Protein AF-H8K9Z8-F1 (afdb_monomer_lite)

Organism: Rickettsia australis (strain Cutlack) (NCBI:txid1105110)

pLDDT: mean 85.17, std 14.02, range [43.53, 97.62]

Structure (mmCIF, N/CA/C/O backbone):
data_AF-H8K9Z8-F1
#
_entry.id   AF-H8K9Z8-F1
#
loop_
_atom_site.group_PDB
_atom_site.id
_atom_site.type_symbol
_atom_site.label_atom_id
_atom_site.label_alt_id
_atom_site.label_comp_id
_atom_site.label_asym_id
_atom_site.label_entity_id
_atom_site.label_seq_id
_atom_site.pdbx_PDB_ins_code
_atom_site.Cartn_x
_atom_site.Cartn_y
_atom_site.Cartn_z
_atom_site.occupancy
_atom_site.B_iso_or_equiv
_atom_site.auth_seq_id
_atom_site.auth_comp_id
_atom_site.auth_asym_id
_atom_site.auth_atom_id
_atom_site.pdbx_PDB_model_num
ATOM 1 N N . MET A 1 1 ? 26.067 29.060 2.965 1.00 55.47 1 MET A N 1
ATOM 2 C CA . MET A 1 1 ? 26.509 27.676 2.652 1.00 55.47 1 MET A CA 1
ATOM 3 C C . MET A 1 1 ? 25.829 26.588 3.506 1.00 55.47 1 MET A C 1
ATOM 5 O O . MET A 1 1 ? 25.646 25.487 3.005 1.00 55.47 1 MET A O 1
ATOM 9 N N . G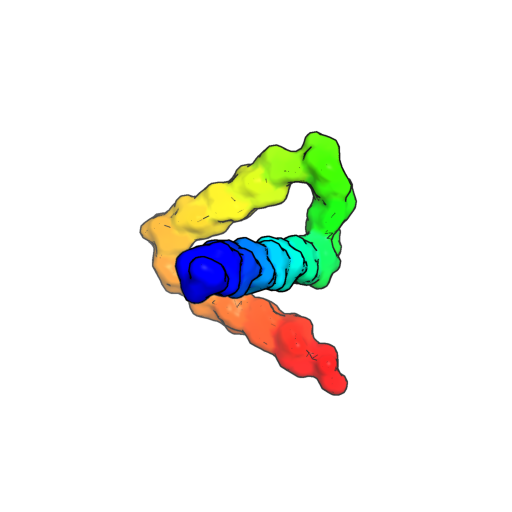LN A 1 2 ? 25.413 26.852 4.757 1.00 54.56 2 GLN A N 1
ATOM 10 C CA . GLN A 1 2 ? 24.724 25.855 5.605 1.00 54.56 2 GLN A CA 1
ATOM 11 C C . GLN A 1 2 ? 23.262 25.571 5.184 1.00 54.56 2 GLN A C 1
ATOM 13 O O . GLN A 1 2 ? 22.856 24.414 5.148 1.00 54.56 2 GLN A O 1
ATOM 18 N N . LEU A 1 3 ? 22.508 26.589 4.748 1.00 55.88 3 LEU A N 1
ATOM 19 C CA . LEU A 1 3 ? 21.128 26.441 4.243 1.00 55.88 3 LEU A CA 1
ATOM 20 C C . LEU A 1 3 ? 21.015 25.535 3.002 1.00 55.88 3 LEU A C 1
ATOM 22 O O . LEU A 1 3 ? 20.131 24.687 2.931 1.00 55.88 3 LEU A O 1
ATOM 26 N N . GLN A 1 4 ? 21.947 25.651 2.050 1.00 57.03 4 GLN A N 1
ATOM 27 C CA . GLN A 1 4 ? 21.967 24.797 0.852 1.00 57.03 4 GLN A CA 1
ATOM 28 C C . GLN A 1 4 ? 22.209 23.317 1.193 1.00 57.03 4 GLN A C 1
ATOM 30 O O . GLN A 1 4 ? 21.636 22.439 0.550 1.00 57.03 4 GLN A O 1
ATOM 35 N N . LYS A 1 5 ? 23.010 23.029 2.231 1.00 59.19 5 LYS A N 1
ATOM 36 C CA . LYS A 1 5 ? 23.250 21.657 2.707 1.00 59.19 5 LYS A CA 1
ATOM 37 C C . LYS A 1 5 ? 22.010 21.054 3.373 1.00 59.19 5 LYS A C 1
ATOM 39 O O . LYS A 1 5 ? 21.720 19.887 3.131 1.00 59.19 5 LYS A O 1
ATOM 44 N N . ALA A 1 6 ? 21.261 21.841 4.149 1.00 61.28 6 ALA A N 1
ATOM 45 C CA . ALA A 1 6 ? 20.022 21.392 4.788 1.00 61.28 6 ALA A CA 1
ATOM 46 C C . ALA A 1 6 ? 18.932 21.042 3.756 1.00 61.28 6 ALA A C 1
ATOM 48 O O . ALA A 1 6 ? 18.355 19.960 3.812 1.00 61.28 6 ALA A O 1
ATOM 49 N N . VAL A 1 7 ? 18.727 21.898 2.748 1.00 64.81 7 VAL A N 1
ATOM 50 C CA . VAL A 1 7 ? 17.762 21.651 1.658 1.00 64.81 7 VAL A CA 1
ATOM 51 C C . VAL A 1 7 ? 18.153 20.428 0.817 1.00 64.81 7 VAL A C 1
ATOM 53 O O . VAL A 1 7 ? 17.300 19.635 0.425 1.00 64.81 7 VAL A O 1
ATOM 56 N N . ALA A 1 8 ? 19.446 20.233 0.544 1.00 62.41 8 ALA A N 1
ATOM 57 C CA . ALA A 1 8 ? 19.924 19.058 -0.186 1.00 62.41 8 ALA A CA 1
ATOM 58 C C . ALA A 1 8 ? 19.766 17.750 0.616 1.00 62.41 8 ALA A C 1
ATOM 60 O O . ALA A 1 8 ? 19.439 16.709 0.041 1.00 62.41 8 ALA A O 1
ATOM 61 N N . PHE A 1 9 ? 19.970 17.796 1.936 1.00 63.47 9 PHE A N 1
ATOM 62 C CA . PHE A 1 9 ? 19.757 16.655 2.831 1.00 63.47 9 PHE A CA 1
ATOM 63 C C . PHE A 1 9 ? 18.281 16.240 2.885 1.00 63.47 9 PHE A C 1
ATOM 65 O O . PHE A 1 9 ? 17.967 15.047 2.826 1.00 63.47 9 PHE A O 1
ATOM 72 N N . ASP A 1 10 ? 17.384 17.223 2.911 1.00 75.62 10 ASP A N 1
ATOM 73 C CA . ASP A 1 10 ? 15.941 17.002 2.876 1.00 75.62 10 ASP A CA 1
ATOM 74 C C . ASP A 1 10 ? 15.503 16.340 1.556 1.00 75.62 10 ASP A C 1
ATOM 76 O O . ASP A 1 10 ? 14.884 15.275 1.565 1.00 75.62 10 ASP A O 1
ATOM 80 N N . ARG A 1 11 ? 15.980 16.849 0.409 1.00 76.88 11 ARG A N 1
ATOM 81 C CA . ARG A 1 11 ? 15.729 16.248 -0.918 1.00 76.88 11 ARG A CA 1
ATOM 82 C C . ARG A 1 11 ? 16.237 14.813 -1.041 1.00 76.88 11 ARG A C 1
ATOM 84 O O . ARG A 1 11 ? 15.555 13.964 -1.606 1.00 76.88 11 ARG A O 1
ATOM 91 N N . LYS A 1 12 ? 17.434 14.519 -0.521 1.00 79.88 12 LYS A N 1
ATOM 92 C CA . LYS A 1 12 ? 17.999 13.158 -0.550 1.00 79.88 12 LYS A CA 1
ATOM 93 C C . LYS A 1 12 ? 17.162 12.189 0.287 1.00 79.88 12 LYS A C 1
ATOM 95 O O . LYS A 1 12 ? 16.973 11.037 -0.106 1.00 79.88 12 LYS A O 1
ATOM 100 N N . THR A 1 13 ? 16.669 12.651 1.430 1.00 85.06 13 THR A N 1
ATOM 101 C CA . THR A 1 13 ? 15.811 11.864 2.319 1.00 85.06 13 THR A CA 1
ATOM 102 C C . THR A 1 13 ? 14.449 11.609 1.679 1.00 85.06 13 THR A C 1
ATOM 104 O O . THR A 1 13 ? 13.980 10.472 1.684 1.00 85.06 13 THR A O 1
ATOM 107 N N . ASP A 1 14 ? 13.847 12.628 1.070 1.00 85.31 14 ASP A N 1
ATOM 108 C CA . ASP A 1 14 ? 12.591 12.516 0.326 1.00 85.31 14 ASP A CA 1
ATOM 109 C C . ASP A 1 14 ? 12.710 11.551 -0.865 1.00 85.31 14 ASP A C 1
ATOM 111 O O . ASP A 1 14 ? 11.922 10.613 -0.992 1.00 85.31 14 ASP A O 1
ATOM 115 N N . ALA A 1 15 ? 13.764 11.687 -1.676 1.00 89.75 15 ALA A N 1
ATOM 116 C CA . ALA A 1 15 ? 14.033 10.775 -2.785 1.00 89.75 15 ALA A CA 1
ATOM 117 C C . ALA A 1 15 ? 14.179 9.323 -2.308 1.00 89.75 15 ALA A C 1
ATOM 119 O O . ALA A 1 15 ? 13.574 8.416 -2.879 1.00 89.75 15 ALA A O 1
ATOM 120 N N . ARG A 1 16 ? 14.922 9.089 -1.217 1.00 89.44 16 ARG A N 1
ATOM 121 C CA . ARG A 1 16 ? 15.058 7.748 -0.631 1.00 89.44 16 ARG A CA 1
ATOM 122 C C . ARG A 1 16 ? 13.707 7.189 -0.183 1.00 89.44 16 ARG A C 1
ATOM 124 O O . ARG A 1 16 ? 13.421 6.033 -0.477 1.00 89.44 16 ARG A O 1
ATOM 131 N N . LYS A 1 17 ? 12.873 7.987 0.493 1.00 88.44 17 LYS A N 1
ATOM 132 C CA . LYS A 1 17 ? 11.525 7.568 0.915 1.00 88.44 17 LYS A CA 1
ATOM 133 C C . LYS A 1 17 ? 10.670 7.157 -0.285 1.00 88.44 17 LYS A C 1
ATOM 135 O O . LYS A 1 17 ? 10.074 6.084 -0.260 1.00 88.44 17 LYS A O 1
ATOM 140 N N . LYS A 1 18 ? 10.669 7.959 -1.353 1.00 88.38 18 LYS A N 1
ATOM 141 C CA . LYS A 1 18 ? 9.935 7.666 -2.596 1.00 88.38 18 LYS A CA 1
ATOM 142 C C . LYS A 1 18 ? 10.422 6.382 -3.266 1.00 88.38 18 LYS A C 1
ATOM 144 O O . LYS A 1 18 ? 9.600 5.567 -3.667 1.00 88.38 18 LYS A O 1
ATOM 149 N N . ILE A 1 19 ? 11.736 6.152 -3.308 1.00 90.00 19 ILE A N 1
ATOM 150 C CA . ILE A 1 19 ? 12.318 4.901 -3.822 1.00 90.00 19 ILE A CA 1
ATOM 151 C C . ILE A 1 19 ? 11.869 3.700 -2.982 1.00 90.00 19 ILE A C 1
ATOM 153 O O . ILE A 1 19 ? 11.469 2.681 -3.537 1.00 90.00 19 ILE A O 1
ATOM 157 N N . MET A 1 20 ? 11.905 3.808 -1.649 1.00 90.19 20 MET A N 1
ATOM 158 C CA . MET A 1 20 ? 11.472 2.720 -0.765 1.00 90.19 20 MET A CA 1
ATOM 159 C C . MET A 1 20 ? 9.987 2.390 -0.952 1.00 90.19 20 MET A C 1
ATOM 161 O O . MET A 1 20 ? 9.643 1.213 -1.011 1.00 90.19 20 MET A O 1
ATOM 165 N N . LEU A 1 21 ? 9.129 3.405 -1.101 1.00 88.88 21 LEU A N 1
A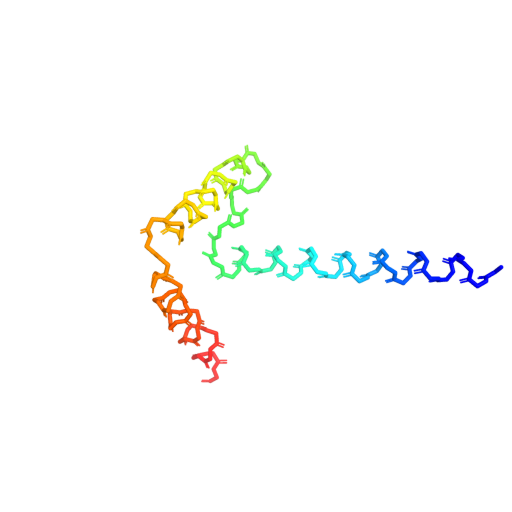TOM 166 C CA . LEU A 1 21 ? 7.712 3.218 -1.424 1.00 88.88 21 LEU A CA 1
ATOM 167 C C . LEU A 1 21 ? 7.529 2.554 -2.795 1.00 88.88 21 LEU A C 1
ATOM 169 O O . LEU A 1 21 ? 6.797 1.576 -2.896 1.00 88.88 21 LEU A O 1
ATOM 173 N N . GLY A 1 22 ? 8.255 3.015 -3.818 1.00 90.25 22 GLY A N 1
ATOM 174 C CA . GLY A 1 22 ? 8.301 2.379 -5.139 1.00 90.25 22 GLY A CA 1
ATOM 175 C C . GLY A 1 22 ? 8.654 0.890 -5.060 1.00 90.25 22 GLY A C 1
ATOM 176 O O . GLY A 1 22 ? 7.978 0.046 -5.644 1.00 90.25 22 GLY A O 1
ATOM 177 N N . GLY A 1 23 ? 9.658 0.547 -4.250 1.00 91.19 23 GLY A N 1
ATOM 178 C CA . GLY A 1 23 ? 10.084 -0.834 -4.027 1.00 91.19 23 GLY A CA 1
ATOM 179 C C . GLY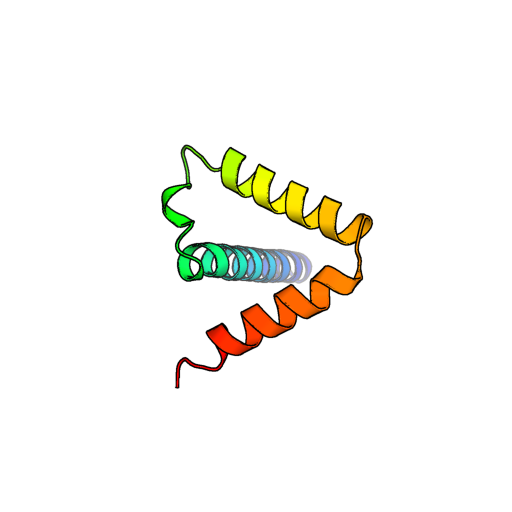 A 1 23 ? 9.019 -1.732 -3.385 1.00 91.19 23 GLY A C 1
ATOM 180 O O . GLY A 1 23 ? 9.067 -2.947 -3.579 1.00 91.19 23 GLY A O 1
ATOM 181 N N . LEU A 1 24 ? 8.046 -1.178 -2.652 1.00 90.94 24 LEU A N 1
ATOM 182 C CA . LEU A 1 24 ? 6.921 -1.959 -2.124 1.00 90.94 24 LEU A CA 1
ATOM 183 C C . LEU A 1 24 ? 5.966 -2.396 -3.239 1.00 90.94 24 LEU A C 1
ATOM 185 O O . LEU A 1 24 ? 5.514 -3.538 -3.215 1.00 90.94 24 LEU A O 1
ATOM 189 N N . PHE A 1 25 ? 5.715 -1.544 -4.238 1.00 91.56 25 PHE A N 1
ATOM 190 C CA . PHE A 1 25 ? 4.876 -1.902 -5.387 1.00 91.56 25 PHE A CA 1
ATOM 191 C C . PHE A 1 25 ? 5.516 -3.001 -6.238 1.00 91.56 25 PHE A C 1
ATOM 193 O O . PHE A 1 25 ? 4.837 -3.961 -6.592 1.00 91.56 25 PHE A O 1
ATOM 200 N N . VAL A 1 26 ? 6.833 -2.928 -6.465 1.00 91.44 26 VAL A N 1
ATOM 201 C CA . VAL A 1 26 ? 7.591 -3.990 -7.155 1.00 91.44 26 VAL A CA 1
ATOM 202 C C . VAL A 1 26 ? 7.527 -5.304 -6.370 1.00 91.44 26 VAL A C 1
ATOM 204 O O . VAL A 1 26 ? 7.236 -6.356 -6.928 1.00 91.44 26 VAL A O 1
ATOM 207 N N . LYS A 1 27 ? 7.735 -5.269 -5.045 1.00 90.19 27 LYS A N 1
ATOM 208 C CA . LYS A 1 27 ? 7.634 -6.474 -4.198 1.00 90.19 27 LYS A CA 1
ATOM 209 C C . LYS A 1 27 ? 6.231 -7.083 -4.177 1.00 90.19 27 LYS A C 1
ATOM 211 O O . LYS A 1 27 ? 6.111 -8.289 -3.984 1.00 90.19 27 LYS A O 1
ATOM 216 N N . ALA A 1 28 ? 5.199 -6.261 -4.346 1.00 91.00 28 ALA A N 1
ATOM 217 C CA . ALA A 1 28 ? 3.813 -6.696 -4.458 1.00 91.00 28 ALA A CA 1
ATOM 218 C C . ALA A 1 28 ? 3.435 -7.169 -5.877 1.00 91.00 28 ALA A C 1
ATOM 220 O O . ALA A 1 28 ? 2.309 -7.624 -6.063 1.00 91.00 28 ALA A O 1
ATOM 221 N N . GLY A 1 29 ? 4.347 -7.074 -6.856 1.00 92.25 29 GLY A N 1
ATOM 222 C CA . GLY A 1 29 ? 4.105 -7.455 -8.251 1.00 92.25 29 GLY A CA 1
ATOM 223 C C . GLY A 1 29 ? 3.132 -6.528 -8.980 1.00 92.25 29 GLY A C 1
ATOM 224 O O . GLY A 1 29 ? 2.389 -6.981 -9.844 1.00 92.25 29 GLY A O 1
ATOM 225 N N . LEU A 1 30 ? 3.078 -5.252 -8.590 1.00 94.38 30 LEU A N 1
ATOM 226 C CA . LEU A 1 30 ? 2.159 -4.253 -9.150 1.00 94.38 30 LEU A CA 1
ATOM 227 C C . LEU A 1 30 ? 2.859 -3.236 -10.065 1.00 94.38 30 LEU A C 1
ATOM 229 O O . LEU A 1 30 ? 2.246 -2.266 -10.504 1.00 94.38 30 LEU A O 1
ATOM 233 N N . ASP A 1 31 ? 4.145 -3.423 -10.343 1.00 91.50 31 ASP A N 1
ATOM 234 C CA . ASP A 1 31 ? 4.969 -2.517 -11.144 1.00 91.50 31 ASP A CA 1
ATOM 235 C C . ASP A 1 31 ? 4.567 -2.471 -12.621 1.00 91.50 31 ASP A C 1
ATOM 237 O O . ASP A 1 31 ? 4.718 -1.424 -13.244 1.00 91.50 31 ASP A O 1
ATOM 241 N N . TYR A 1 32 ? 3.944 -3.531 -13.147 1.00 92.88 32 TYR A N 1
ATOM 242 C CA . TYR A 1 32 ? 3.380 -3.558 -14.505 1.00 92.88 32 TYR A CA 1
ATOM 243 C C . TYR A 1 32 ? 2.296 -2.494 -14.746 1.00 92.88 32 TYR A C 1
ATOM 245 O O . TYR A 1 32 ? 1.980 -2.173 -15.890 1.00 92.88 32 TYR A O 1
ATOM 253 N N . LEU A 1 33 ? 1.696 -1.958 -13.678 1.00 91.81 33 LEU A N 1
ATOM 254 C CA . LEU A 1 33 ? 0.715 -0.881 -13.780 1.00 91.81 33 LEU A CA 1
ATOM 255 C C . LEU A 1 33 ? 1.377 0.468 -14.070 1.00 91.81 33 LEU A C 1
ATOM 257 O O . LEU A 1 33 ? 0.707 1.393 -14.510 1.00 91.81 33 LEU A O 1
ATOM 261 N N . HIS A 1 34 ? 2.675 0.618 -13.831 1.00 87.31 34 HIS A N 1
ATOM 262 C CA . HIS A 1 34 ? 3.386 1.860 -14.092 1.00 87.31 34 HIS A CA 1
ATOM 263 C C . HIS A 1 34 ? 4.123 1.793 -15.446 1.00 87.31 34 HIS A C 1
ATOM 265 O O . HIS A 1 34 ? 4.744 0.773 -15.739 1.00 87.31 34 HIS A O 1
ATOM 271 N N . PRO A 1 35 ? 4.154 2.881 -16.246 1.00 87.12 35 PRO A N 1
ATOM 272 C CA . PRO A 1 35 ? 3.557 4.197 -15.982 1.00 87.12 35 PRO A CA 1
ATOM 273 C C . PRO A 1 35 ? 2.095 4.330 -16.422 1.00 87.12 35 PRO A C 1
ATOM 275 O O . PRO A 1 35 ? 1.352 5.106 -15.823 1.00 87.12 35 PRO A O 1
ATOM 278 N N . ASP A 1 36 ? 1.673 3.574 -17.434 1.00 92.94 36 ASP A N 1
ATOM 279 C CA . ASP A 1 36 ? 0.456 3.874 -18.202 1.00 92.94 36 ASP A CA 1
ATOM 280 C C . ASP A 1 36 ? -0.837 3.715 -17.387 1.00 92.94 36 ASP A C 1
ATOM 282 O O . ASP A 1 36 ? -1.807 4.450 -17.569 1.00 92.94 36 ASP A O 1
ATOM 286 N N . ASN A 1 37 ? -0.830 2.803 -16.415 1.00 93.00 37 ASN A N 1
ATOM 287 C CA . ASN A 1 37 ? -1.969 2.489 -15.556 1.00 93.00 37 ASN A CA 1
ATOM 288 C C . ASN A 1 37 ? -1.765 2.956 -14.105 1.00 93.00 37 ASN A C 1
ATOM 290 O O . ASN A 1 37 ? -2.392 2.433 -13.181 1.00 93.00 37 ASN A O 1
ATOM 294 N N . ALA A 1 38 ? -0.919 3.967 -13.873 1.00 92.25 38 ALA A N 1
ATOM 295 C CA . ALA A 1 38 ? -0.646 4.484 -12.529 1.00 92.25 38 ALA A CA 1
ATOM 296 C C . ALA A 1 38 ? -1.912 4.986 -11.799 1.00 92.25 38 ALA A C 1
ATOM 298 O O . ALA A 1 38 ? -1.969 4.972 -10.569 1.00 92.25 38 ALA A O 1
ATOM 299 N N . HIS A 1 39 ? -2.952 5.378 -12.542 1.00 94.25 39 HIS A N 1
ATOM 300 C CA . HIS A 1 39 ? -4.258 5.741 -11.990 1.00 94.25 39 HIS A CA 1
ATOM 301 C C . HIS A 1 39 ? -4.947 4.567 -11.264 1.00 94.25 39 HIS A C 1
ATOM 303 O O . HIS A 1 39 ? -5.634 4.798 -10.271 1.00 94.25 39 HIS A O 1
ATOM 309 N N . ILE A 1 40 ? -4.714 3.317 -11.688 1.00 95.25 40 ILE A N 1
ATOM 310 C CA . ILE A 1 40 ? -5.226 2.112 -11.014 1.00 95.25 40 ILE A CA 1
ATOM 311 C C . ILE A 1 40 ? -4.540 1.937 -9.658 1.00 95.25 40 ILE A C 1
ATOM 313 O O . ILE A 1 40 ? -5.218 1.768 -8.648 1.00 95.25 40 ILE A O 1
ATOM 317 N N . LEU A 1 41 ? -3.204 2.049 -9.611 1.00 93.44 41 LEU A N 1
ATOM 318 C CA . LEU A 1 41 ? -2.448 2.027 -8.350 1.00 93.44 41 LEU A CA 1
ATOM 319 C C . LEU A 1 41 ? -2.957 3.097 -7.384 1.00 93.44 41 LEU A C 1
ATOM 321 O O . LEU A 1 41 ? -3.135 2.832 -6.197 1.00 93.44 41 LEU A O 1
ATOM 325 N N . TYR A 1 42 ? -3.207 4.302 -7.897 1.00 94.12 42 TYR A N 1
ATOM 326 C CA . TYR A 1 42 ? -3.740 5.390 -7.092 1.00 94.12 42 TYR A CA 1
ATOM 327 C C . TYR A 1 42 ? -5.145 5.080 -6.554 1.00 94.12 42 TYR A C 1
ATOM 329 O O . TYR A 1 42 ? -5.377 5.253 -5.359 1.00 94.12 42 TYR A O 1
ATOM 337 N N . GLY A 1 43 ? -6.039 4.543 -7.391 1.00 97.25 43 GLY A N 1
ATOM 338 C CA . GLY A 1 43 ? -7.370 4.089 -6.978 1.00 97.25 43 GLY A CA 1
ATOM 339 C C . GLY A 1 43 ? -7.317 3.031 -5.873 1.00 97.25 43 GLY A C 1
ATOM 340 O O . GLY A 1 43 ? -7.943 3.204 -4.834 1.00 97.25 43 GLY A O 1
ATOM 341 N N . MET A 1 44 ? -6.474 2.003 -6.019 1.00 95.81 44 MET A N 1
ATOM 342 C CA . MET A 1 44 ? -6.294 0.966 -4.990 1.00 95.81 44 MET A CA 1
ATOM 343 C C . MET A 1 44 ? -5.870 1.547 -3.633 1.00 95.81 44 MET A C 1
ATOM 345 O O . MET A 1 44 ? -6.311 1.075 -2.584 1.00 95.81 44 MET A O 1
ATOM 349 N N . LEU A 1 45 ? -4.995 2.559 -3.634 1.00 94.62 45 LEU A N 1
ATOM 350 C CA . LEU A 1 45 ? -4.535 3.213 -2.406 1.00 94.62 45 LEU A CA 1
ATOM 351 C C . LEU A 1 45 ? -5.633 4.069 -1.765 1.00 94.62 45 LEU A C 1
ATOM 353 O O . LEU A 1 45 ? -5.717 4.108 -0.535 1.00 94.62 45 LEU A O 1
ATOM 357 N N . LEU A 1 46 ? -6.458 4.744 -2.570 1.00 97.62 46 LEU A N 1
ATOM 358 C CA . LEU A 1 46 ? -7.616 5.495 -2.084 1.00 97.62 46 LEU A CA 1
ATOM 359 C C . LEU A 1 46 ? -8.654 4.564 -1.461 1.00 97.62 46 LEU A C 1
ATOM 361 O O . LEU A 1 46 ? -9.032 4.796 -0.316 1.00 97.62 46 LEU A O 1
ATOM 365 N N . ASP A 1 47 ? -8.997 3.465 -2.132 1.00 97.38 47 ASP A N 1
ATOM 366 C CA . ASP A 1 47 ? -9.897 2.447 -1.585 1.00 97.38 47 ASP A CA 1
ATOM 367 C C . ASP A 1 47 ? -9.370 1.913 -0.249 1.00 97.38 47 ASP A C 1
ATOM 369 O O . ASP A 1 47 ? -10.108 1.818 0.730 1.00 97.38 47 ASP A O 1
ATOM 373 N N . CYS A 1 48 ? -8.067 1.617 -0.152 1.00 95.56 48 CYS A N 1
ATOM 374 C CA . CYS A 1 48 ? -7.467 1.215 1.121 1.00 95.56 48 CYS A CA 1
ATOM 375 C C . CYS A 1 48 ? -7.619 2.310 2.189 1.00 95.56 48 CYS A C 1
ATOM 377 O O . CYS A 1 48 ? -7.975 2.020 3.329 1.00 95.56 48 CYS A O 1
ATOM 379 N N . LYS A 1 49 ? -7.384 3.580 1.849 1.00 95.81 49 LYS A N 1
ATOM 380 C CA . LYS A 1 49 ? -7.565 4.689 2.794 1.00 95.81 49 LYS A CA 1
ATOM 381 C C . LYS A 1 49 ? -9.017 4.787 3.276 1.00 95.81 49 LYS A C 1
ATOM 383 O O . LYS A 1 49 ? -9.238 4.978 4.468 1.00 95.81 49 LYS A O 1
ATOM 388 N N . GLU A 1 50 ? -9.989 4.642 2.385 1.00 97.44 50 GLU A N 1
ATOM 389 C CA . GLU A 1 50 ? -11.415 4.673 2.722 1.00 97.44 50 GLU A CA 1
ATOM 390 C C . GLU A 1 50 ? -11.812 3.493 3.611 1.00 97.44 50 GLU A C 1
ATOM 392 O O . GLU A 1 50 ? -12.457 3.682 4.642 1.00 97.44 50 GLU A O 1
ATOM 397 N N . GLN A 1 51 ? -11.338 2.289 3.290 1.00 96.50 51 GLN A N 1
ATOM 398 C CA . GLN A 1 51 ? -11.548 1.103 4.121 1.00 96.50 51 GLN A CA 1
ATOM 399 C C . GLN A 1 51 ? -10.963 1.267 5.525 1.00 96.50 51 GLN A C 1
ATOM 401 O O . GLN A 1 51 ? -11.563 0.799 6.488 1.00 96.50 51 GLN A O 1
ATOM 406 N N . LEU A 1 52 ? -9.830 1.960 5.666 1.00 95.31 52 LEU A N 1
ATOM 407 C CA . LEU A 1 52 ? -9.246 2.252 6.975 1.00 95.31 52 LEU A CA 1
ATOM 408 C C . LEU A 1 52 ? -10.115 3.215 7.800 1.00 95.31 52 LEU A C 1
ATOM 410 O O . LEU A 1 52 ? -10.147 3.107 9.022 1.00 95.31 52 LEU A O 1
ATOM 414 N N . ILE A 1 53 ? -10.827 4.141 7.152 1.00 95.50 53 ILE A N 1
ATOM 415 C CA . ILE A 1 53 ? -11.772 5.045 7.824 1.00 95.50 53 ILE A CA 1
ATOM 416 C C . ILE A 1 53 ? -13.023 4.275 8.264 1.00 95.50 53 ILE A C 1
ATOM 418 O O . ILE A 1 53 ? -13.484 4.450 9.389 1.00 95.50 53 ILE A O 1
ATOM 422 N N . ILE A 1 54 ? -13.556 3.412 7.393 1.00 96.62 54 ILE A N 1
ATOM 423 C CA . ILE A 1 54 ? -14.771 2.624 7.653 1.00 96.62 54 ILE A CA 1
ATOM 424 C C . ILE A 1 54 ? -14.517 1.547 8.717 1.00 96.62 54 ILE A C 1
ATOM 426 O O . ILE A 1 54 ? -15.340 1.338 9.604 1.00 96.62 54 ILE A O 1
ATOM 430 N N . ASN A 1 55 ? -13.376 0.862 8.636 1.00 96.25 55 ASN A N 1
ATOM 431 C CA . ASN A 1 55 ? -12.974 -0.193 9.554 1.00 96.25 55 ASN A CA 1
ATOM 432 C C . ASN A 1 55 ? -11.499 -0.027 9.959 1.00 96.25 55 ASN A C 1
ATOM 434 O O . ASN A 1 55 ? -10.622 -0.659 9.367 1.00 96.25 55 ASN A O 1
ATOM 438 N N . PRO A 1 56 ? -11.206 0.752 11.014 1.00 94.75 56 PRO A N 1
ATOM 4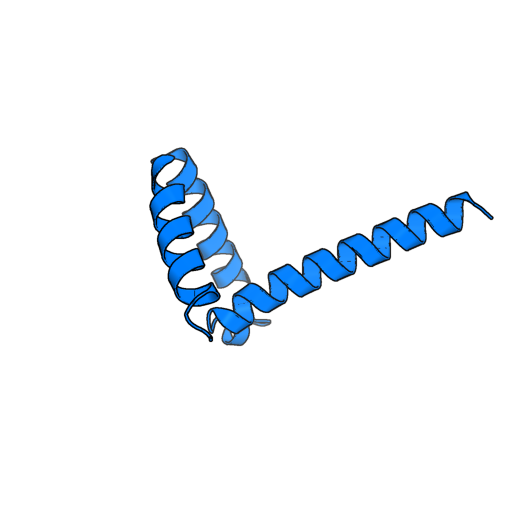39 C CA . PRO A 1 56 ? -9.834 0.984 11.463 1.00 94.75 56 PRO A CA 1
ATOM 440 C C . PRO A 1 56 ? -9.057 -0.291 11.822 1.00 94.75 56 PRO A C 1
ATOM 442 O O . PRO A 1 56 ? -7.842 -0.335 11.643 1.00 94.75 56 PRO A O 1
ATOM 445 N N . GLN A 1 57 ? -9.742 -1.354 12.262 1.00 95.56 57 GLN A N 1
ATOM 446 C CA . GLN A 1 57 ? -9.115 -2.634 12.624 1.00 95.56 57 GLN A CA 1
ATOM 447 C C . GLN A 1 57 ? -8.560 -3.394 11.408 1.00 95.56 57 GLN A C 1
ATOM 449 O O . GLN A 1 57 ? -7.760 -4.318 11.560 1.00 95.56 57 GLN A O 1
ATOM 454 N N . ILE A 1 58 ? -8.919 -3.002 10.177 1.00 95.50 58 ILE A N 1
ATOM 455 C CA . ILE A 1 58 ? -8.358 -3.608 8.961 1.00 95.50 58 ILE A CA 1
ATOM 456 C C . ILE A 1 58 ? -6.832 -3.447 8.880 1.00 95.50 58 ILE A C 1
ATOM 458 O O . ILE A 1 58 ? -6.156 -4.260 8.240 1.00 95.50 58 ILE A O 1
ATOM 462 N N . ILE A 1 59 ? -6.273 -2.447 9.573 1.00 95.31 59 ILE A N 1
ATOM 463 C CA . ILE A 1 59 ? -4.829 -2.229 9.642 1.00 95.31 59 ILE A CA 1
ATOM 464 C C . ILE A 1 59 ? -4.091 -3.426 10.248 1.00 95.31 59 ILE A C 1
ATOM 466 O O . ILE A 1 59 ? -3.023 -3.785 9.752 1.00 95.31 59 ILE A O 1
ATOM 470 N N . ASP A 1 60 ? -4.678 -4.106 11.236 1.00 95.62 60 ASP A N 1
ATOM 471 C CA . ASP A 1 60 ? -4.067 -5.259 11.906 1.00 95.62 60 ASP A CA 1
ATOM 472 C C . ASP A 1 60 ? -3.960 -6.452 10.951 1.00 95.62 60 ASP A C 1
ATOM 474 O O . ASP A 1 60 ? -2.958 -7.180 10.930 1.00 95.62 60 ASP A O 1
ATOM 478 N N . LYS A 1 61 ? -4.962 -6.615 10.077 1.00 94.25 61 LYS A N 1
ATOM 479 C CA . LYS A 1 61 ? -4.948 -7.611 9.000 1.00 94.25 61 LYS A CA 1
ATOM 480 C C . LYS A 1 61 ? -3.825 -7.320 8.006 1.00 94.25 61 LYS A C 1
ATOM 482 O O . LYS A 1 61 ? -3.079 -8.233 7.640 1.00 94.25 61 LYS A O 1
ATOM 487 N N . TRP A 1 62 ? -3.686 -6.072 7.559 1.00 94.38 62 TRP A N 1
ATOM 488 C CA . TRP A 1 62 ? -2.610 -5.686 6.641 1.00 94.38 62 TRP A CA 1
ATOM 489 C C . TRP A 1 62 ? -1.231 -5.816 7.285 1.00 94.38 62 TRP A C 1
ATOM 491 O O . TRP A 1 62 ? -0.311 -6.316 6.638 1.00 94.38 62 TRP A O 1
ATOM 501 N N . GLN A 1 63 ? -1.093 -5.449 8.561 1.00 93.06 63 GLN A N 1
ATOM 502 C CA . GLN A 1 63 ? 0.149 -5.596 9.313 1.00 93.06 63 GLN A CA 1
ATOM 503 C C . GLN A 1 63 ? 0.554 -7.067 9.421 1.00 93.06 63 GLN A C 1
ATOM 505 O O . GLN A 1 63 ? 1.695 -7.409 9.106 1.00 93.06 63 GLN A O 1
ATOM 510 N N . SER A 1 64 ? -0.376 -7.937 9.820 1.00 92.88 64 SER A N 1
ATOM 511 C CA . SER A 1 64 ? -0.147 -9.381 9.939 1.00 92.88 64 SER A CA 1
ATOM 512 C C . SER A 1 64 ? 0.283 -9.991 8.601 1.00 92.88 64 SER A C 1
ATOM 514 O O . SER A 1 64 ? 1.296 -10.690 8.533 1.00 92.88 64 SER A O 1
ATOM 516 N N . LYS A 1 65 ? -0.419 -9.653 7.510 1.00 90.25 65 LYS A N 1
ATOM 517 C CA . LYS A 1 65 ? -0.090 -10.118 6.152 1.00 90.25 65 LYS A CA 1
ATOM 518 C C . LYS A 1 65 ? 1.281 -9.618 5.688 1.00 90.25 65 LYS A C 1
ATOM 520 O O . LYS A 1 65 ? 2.073 -10.395 5.160 1.00 90.25 65 LYS A O 1
ATOM 525 N N . GLY A 1 66 ? 1.569 -8.333 5.896 1.00 88.94 66 GLY A N 1
ATOM 526 C CA . GLY A 1 66 ? 2.836 -7.715 5.510 1.00 88.94 66 GLY A CA 1
ATOM 527 C C . GLY A 1 66 ? 4.025 -8.290 6.278 1.00 88.94 66 GLY A C 1
ATOM 528 O O . GLY A 1 66 ? 5.039 -8.616 5.668 1.00 88.94 66 GLY A O 1
ATOM 529 N N . ARG A 1 67 ? 3.896 -8.480 7.599 1.00 87.31 67 ARG A N 1
ATOM 530 C CA . ARG A 1 67 ? 4.948 -9.088 8.430 1.00 87.31 67 ARG A CA 1
ATOM 531 C C . ARG A 1 67 ? 5.243 -10.521 8.013 1.00 87.31 67 ARG A C 1
ATOM 533 O O . ARG A 1 67 ? 6.411 -10.844 7.839 1.00 87.31 67 ARG A O 1
ATOM 540 N N . ALA A 1 68 ? 4.217 -11.348 7.811 1.00 80.50 68 ALA A N 1
ATOM 541 C CA . ALA A 1 68 ? 4.409 -12.735 7.393 1.00 80.50 68 ALA A CA 1
ATOM 542 C 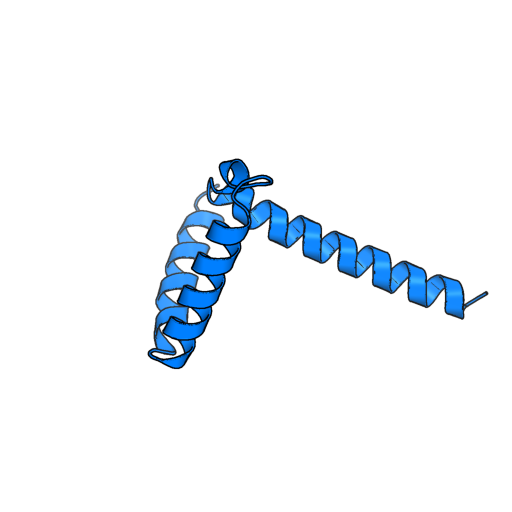C . ALA A 1 68 ? 5.230 -12.825 6.095 1.00 80.50 68 ALA A C 1
ATOM 544 O O . ALA A 1 68 ? 6.200 -13.571 6.028 1.00 80.50 68 ALA A O 1
ATOM 545 N N . LEU A 1 69 ? 4.905 -11.998 5.098 1.00 76.44 69 LEU A N 1
ATOM 546 C CA . LEU A 1 69 ? 5.550 -12.037 3.782 1.00 76.44 69 LEU A CA 1
ATOM 547 C C . LEU A 1 69 ? 6.911 -11.325 3.724 1.00 76.44 69 LEU A C 1
ATOM 549 O O . LEU A 1 69 ? 7.730 -11.642 2.864 1.00 76.44 69 LEU A O 1
ATOM 553 N N . LEU A 1 70 ? 7.163 -10.356 4.611 1.00 74.44 70 LEU A N 1
ATOM 554 C CA . LEU A 1 70 ? 8.462 -9.683 4.710 1.00 74.44 70 LEU A CA 1
ATOM 555 C C . LEU A 1 70 ? 9.468 -10.459 5.569 1.00 74.44 70 LEU A C 1
ATOM 557 O O . LEU A 1 70 ? 10.663 -10.338 5.321 1.00 74.44 70 LEU A O 1
ATOM 561 N N . ILE A 1 71 ? 9.001 -11.238 6.551 1.00 62.53 71 ILE A N 1
ATOM 562 C CA . ILE A 1 71 ? 9.853 -12.019 7.460 1.00 62.53 71 ILE A CA 1
ATOM 563 C C . ILE A 1 71 ? 10.105 -13.435 6.914 1.00 62.53 71 ILE A C 1
ATOM 56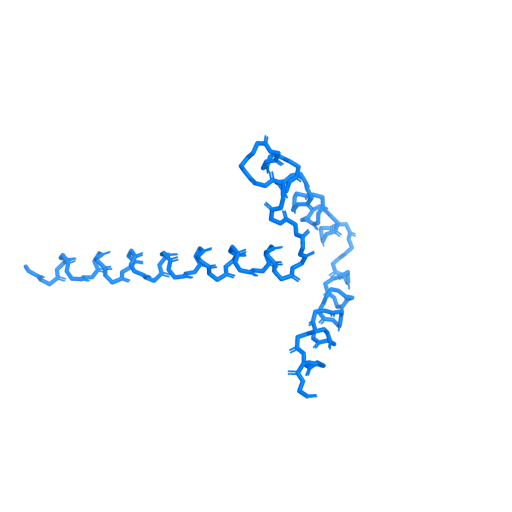5 O O . ILE A 1 71 ? 11.191 -13.960 7.123 1.00 62.53 71 ILE A O 1
ATOM 569 N N . SER A 1 72 ? 9.182 -14.043 6.149 1.00 53.88 72 SER A N 1
ATOM 570 C CA . SER A 1 72 ? 9.366 -15.408 5.612 1.00 53.88 72 SER A CA 1
ATOM 571 C C . SER A 1 72 ? 10.323 -15.520 4.412 1.00 53.88 72 SER A C 1
ATOM 573 O O . SER A 1 72 ? 10.336 -16.547 3.736 1.00 53.88 72 SER A O 1
ATOM 575 N N . LYS A 1 73 ? 11.106 -14.480 4.108 1.00 50.75 73 LYS A N 1
ATOM 576 C CA . LYS A 1 73 ? 12.256 -14.571 3.196 1.00 50.75 73 LYS A CA 1
ATOM 577 C C . LYS A 1 73 ? 13.548 -14.632 4.014 1.00 50.75 73 LYS A C 1
ATOM 579 O O . LYS A 1 73 ? 14.365 -13.716 3.945 1.00 50.75 73 LYS A O 1
ATOM 584 N N . HIS A 1 74 ? 13.695 -15.708 4.778 1.00 43.53 74 HIS A N 1
ATOM 585 C CA . HIS A 1 74 ? 14.961 -16.207 5.308 1.00 43.53 74 HIS A CA 1
ATOM 586 C C . HIS A 1 74 ? 14.984 -17.723 5.177 1.00 43.53 74 HIS A C 1
ATOM 588 O O . HIS A 1 74 ? 13.943 -18.342 5.489 1.00 43.53 74 HIS A O 1
#

Sequence (74 aa):
MQLQKAVAFDRKTDARKKIMLGGLFVKAGLDYLHPDNAHILYGMLLDCKEQLIINPQIIDKWQSKGRALLISKH

InterPro domains:
  IPR009444 Conjugal transfer, TraD, alpha-type [PF06412] (10-69)

Secondary structure (DSSP, 8-state):
-HHHHHHHHHHHHHHHHHHHHHHHHHHTT-GGGTTTTHHHHHHHHHHHHHHHHH-TTHHHHHHHHHHHHHHS--

Foldseek 3Di:
DVVVVVVVVVVVVVVVVVVVVVVVCVVVVNCVCPPVNVVVVVVVVVVVVVCCVVPVCVVVVVVVVVCCSVVVPD

Radius of gyration: 16.48 Å; chains: 1; bounding box: 41×44×31 Å